Protein AF-J9FPT9-F1 (afdb_monomer_lite)

Foldseek 3Di:
DDDDPDPVVVVVVVVVVVVVVVVVVVVVVVVVVVVCVVVPDDDPPDDPPPPPDDPPDDDDDDDDDDDDPDDPDDPDPDDDDDDADDDDDDDDDDDPVNQVVQADPVRDGDCCVVCVPPVVVVVVRD

pLDDT: mean 77.75, std 16.92, range [39.22, 97.38]

Structure (mmCIF, N/CA/C/O backbone):
data_AF-J9FPT9-F1
#
_entry.id   AF-J9FPT9-F1
#
loop_
_atom_site.group_PDB
_atom_site.id
_atom_site.type_symbol
_atom_site.label_atom_id
_atom_site.label_alt_id
_atom_site.label_comp_id
_atom_site.label_asym_id
_atom_site.label_entity_id
_atom_site.label_seq_id
_atom_site.pdbx_PDB_ins_code
_atom_site.Cartn_x
_atom_site.Cartn_y
_atom_site.Cartn_z
_atom_site.occupancy
_atom_site.B_iso_or_equiv
_atom_site.auth_seq_id
_atom_site.auth_comp_id
_atom_site.auth_asym_id
_atom_site.auth_atom_id
_atom_site.pdbx_PDB_model_num
ATOM 1 N N . MET A 1 1 ? 27.202 8.254 -63.782 1.00 39.22 1 MET A N 1
ATOM 2 C CA . MET A 1 1 ? 26.787 8.993 -62.566 1.00 39.22 1 MET A CA 1
ATOM 3 C C . MET A 1 1 ? 27.269 8.247 -61.325 1.00 39.22 1 MET A C 1
ATOM 5 O O . MET A 1 1 ? 26.808 7.140 -61.086 1.00 39.22 1 MET A O 1
ATOM 9 N N . SER A 1 2 ? 28.215 8.817 -60.573 1.00 51.09 2 SER A N 1
ATOM 10 C CA . SER A 1 2 ? 28.775 8.223 -59.349 1.00 51.09 2 SER A CA 1
ATOM 11 C C . SER A 1 2 ? 27.792 8.362 -58.180 1.00 51.09 2 SER A C 1
ATOM 13 O O . SER A 1 2 ? 27.397 9.474 -57.830 1.00 51.09 2 SER A O 1
ATOM 15 N N . ARG A 1 3 ? 27.362 7.237 -57.597 1.00 58.28 3 ARG A N 1
ATOM 16 C CA . ARG A 1 3 ? 26.515 7.189 -56.396 1.00 58.28 3 ARG A CA 1
ATOM 17 C C . ARG A 1 3 ? 27.443 7.008 -55.196 1.00 58.28 3 ARG A C 1
ATOM 19 O O . ARG A 1 3 ? 28.029 5.947 -55.029 1.00 58.28 3 ARG A O 1
ATOM 26 N N . ASN A 1 4 ? 27.616 8.065 -54.411 1.00 54.53 4 ASN A N 1
ATOM 27 C CA . ASN A 1 4 ? 28.558 8.102 -53.294 1.00 54.53 4 ASN A CA 1
ATOM 28 C C . ASN A 1 4 ? 28.009 7.269 -52.111 1.00 54.53 4 ASN A C 1
ATOM 30 O O . ASN A 1 4 ? 26.961 7.639 -51.571 1.00 54.53 4 ASN A O 1
ATOM 34 N N . PRO A 1 5 ? 28.642 6.151 -51.708 1.00 65.81 5 PRO A N 1
ATOM 35 C CA . PRO A 1 5 ? 28.161 5.343 -50.597 1.00 65.81 5 PRO A CA 1
ATOM 36 C C . PRO A 1 5 ? 28.668 5.935 -49.271 1.00 65.81 5 PRO A C 1
ATOM 38 O O . PRO A 1 5 ? 29.785 6.429 -49.185 1.00 65.81 5 PRO A O 1
ATOM 41 N N . ASN A 1 6 ? 27.855 5.864 -48.217 1.00 60.09 6 ASN A N 1
ATOM 42 C CA . ASN A 1 6 ? 28.223 6.123 -46.811 1.00 60.09 6 ASN A CA 1
ATOM 43 C C . ASN A 1 6 ? 28.249 7.556 -46.245 1.00 60.09 6 ASN A C 1
ATOM 45 O O . ASN A 1 6 ? 28.645 7.721 -45.092 1.00 60.09 6 ASN A O 1
ATOM 49 N N . ARG A 1 7 ? 27.711 8.586 -46.914 1.00 58.00 7 ARG A N 1
ATOM 50 C CA . ARG A 1 7 ? 27.454 9.873 -46.216 1.00 58.00 7 ARG A CA 1
ATOM 51 C C . ARG A 1 7 ? 26.290 9.817 -45.210 1.00 58.00 7 ARG A C 1
ATOM 53 O O . ARG A 1 7 ? 26.303 10.555 -44.230 1.00 58.00 7 ARG A O 1
ATOM 60 N N . SER A 1 8 ? 25.309 8.932 -45.408 1.00 61.09 8 SER A N 1
ATOM 61 C CA . SER A 1 8 ? 24.101 8.857 -44.569 1.00 61.09 8 SER A CA 1
ATOM 62 C C . SER A 1 8 ? 24.323 8.174 -43.216 1.00 61.09 8 SER A C 1
ATOM 64 O O . SER A 1 8 ? 23.743 8.600 -42.224 1.00 61.09 8 SER A O 1
ATOM 66 N N . GLY A 1 9 ? 25.184 7.153 -43.145 1.00 67.94 9 GLY A N 1
ATOM 67 C CA . GLY A 1 9 ? 25.415 6.390 -41.911 1.00 67.94 9 GLY A CA 1
ATOM 68 C C . GLY A 1 9 ? 26.143 7.185 -40.824 1.00 67.94 9 GLY A C 1
ATOM 69 O O . GLY A 1 9 ? 25.820 7.056 -39.646 1.00 67.94 9 GLY A O 1
ATOM 70 N N . GLY A 1 10 ? 27.095 8.041 -41.208 1.00 80.38 10 GLY A N 1
ATOM 71 C CA . GLY A 1 10 ? 27.768 8.948 -40.273 1.00 80.38 10 GLY A CA 1
ATOM 72 C C . GLY A 1 10 ? 26.825 10.033 -39.751 1.00 80.38 10 GLY A C 1
ATOM 73 O O . GLY A 1 10 ? 26.743 10.252 -38.546 1.00 80.38 10 GLY A O 1
ATOM 74 N N . LEU A 1 11 ? 26.047 10.647 -40.647 1.00 82.62 11 LEU A N 1
ATOM 75 C CA . LEU A 1 11 ? 25.093 11.697 -40.288 1.00 82.62 11 LEU A CA 1
ATOM 76 C C . LEU A 1 11 ? 23.952 11.166 -39.403 1.00 82.62 11 LEU A C 1
ATOM 78 O O . LEU A 1 11 ? 23.592 11.805 -38.420 1.00 82.62 11 LEU A O 1
ATOM 82 N N . ALA A 1 12 ? 23.448 9.960 -39.685 1.00 85.31 12 ALA A N 1
ATOM 83 C CA . ALA A 1 12 ? 22.444 9.297 -38.855 1.00 85.31 12 ALA A CA 1
ATOM 84 C C . ALA A 1 12 ? 22.960 8.987 -37.439 1.00 85.31 12 ALA A C 1
ATOM 86 O O . ALA A 1 12 ? 22.235 9.184 -36.469 1.00 85.31 12 ALA A O 1
ATOM 87 N N . LYS A 1 13 ? 24.221 8.553 -37.296 1.00 88.12 13 LYS A N 1
ATOM 88 C CA . LYS A 1 13 ? 24.836 8.317 -35.979 1.00 88.12 13 LYS A CA 1
ATOM 89 C C . LYS A 1 13 ? 25.017 9.610 -35.186 1.00 88.12 13 LYS A C 1
ATOM 91 O O . LYS A 1 13 ? 24.732 9.622 -33.994 1.00 88.12 13 LYS A O 1
ATOM 96 N N . VAL A 1 14 ? 25.439 10.697 -35.835 1.00 91.00 14 VAL A N 1
ATOM 97 C CA . VAL A 1 14 ? 25.560 12.015 -35.186 1.00 91.00 14 VAL A CA 1
ATOM 98 C C . VAL A 1 14 ? 24.193 12.522 -34.722 1.00 91.00 14 VAL A C 1
ATOM 100 O O . VAL A 1 14 ? 24.068 12.964 -33.583 1.00 91.00 14 VAL A O 1
ATOM 103 N N . LEU A 1 15 ? 23.154 12.390 -35.555 1.00 92.19 15 LEU A N 1
ATOM 104 C CA . LEU A 1 15 ? 21.781 12.738 -35.177 1.00 92.19 15 LEU A CA 1
ATOM 105 C C . LEU A 1 15 ? 21.267 11.892 -34.006 1.00 92.19 15 LEU A C 1
ATOM 107 O O . LEU A 1 15 ? 20.661 12.435 -33.089 1.00 92.19 15 LEU A O 1
ATOM 111 N N . LEU A 1 16 ? 21.538 10.584 -34.004 1.00 92.06 16 LEU A N 1
ATOM 112 C CA . LEU A 1 16 ? 21.142 9.693 -32.912 1.00 92.06 16 LEU A CA 1
ATOM 113 C C . LEU A 1 16 ? 21.825 10.078 -31.592 1.00 92.06 16 LEU A C 1
ATOM 115 O O . LEU A 1 16 ? 21.167 10.136 -30.559 1.00 92.06 16 LEU A O 1
ATOM 119 N N . ILE A 1 17 ? 23.127 10.378 -31.622 1.00 94.69 17 ILE A N 1
ATOM 120 C CA . ILE A 1 17 ? 23.872 10.813 -30.431 1.00 94.69 17 ILE A CA 1
ATOM 121 C C . ILE A 1 17 ? 23.325 12.148 -29.915 1.00 94.69 17 ILE A C 1
ATOM 123 O O . ILE A 1 17 ? 23.114 12.291 -28.713 1.00 94.69 17 ILE A O 1
ATOM 127 N N . ALA A 1 18 ? 23.037 13.101 -30.807 1.00 95.06 18 ALA A N 1
ATOM 128 C CA . ALA A 1 18 ? 22.432 14.376 -30.432 1.00 95.06 18 ALA A CA 1
ATOM 129 C C . ALA A 1 18 ? 21.038 14.192 -29.805 1.00 95.06 18 ALA A C 1
ATOM 131 O O . ALA A 1 18 ? 20.735 14.822 -28.794 1.00 95.06 18 ALA A O 1
ATOM 132 N N . LEU A 1 19 ? 20.215 13.290 -30.353 1.00 95.25 19 LEU A N 1
ATOM 133 C CA . LEU A 1 19 ? 18.902 12.950 -29.801 1.00 95.25 19 LEU A CA 1
ATOM 134 C C . LEU A 1 19 ? 19.025 12.336 -28.399 1.00 95.25 19 LEU A C 1
ATOM 136 O O . LEU A 1 19 ? 18.310 12.740 -27.488 1.00 95.25 19 LEU A O 1
ATOM 140 N N . ILE A 1 20 ? 19.947 11.390 -28.202 1.00 96.19 20 ILE A N 1
ATOM 141 C CA . ILE A 1 20 ? 20.175 10.760 -26.893 1.00 96.19 20 ILE A CA 1
ATOM 142 C C . ILE A 1 20 ? 20.655 11.799 -25.873 1.00 96.19 20 ILE A C 1
ATOM 144 O O . ILE A 1 20 ? 20.135 11.843 -24.761 1.00 96.19 20 ILE A O 1
ATOM 148 N N . ALA A 1 21 ? 21.591 12.673 -26.250 1.00 96.44 21 ALA A N 1
ATOM 149 C CA . ALA A 1 21 ? 22.065 13.746 -25.379 1.00 96.44 21 ALA A CA 1
ATOM 150 C C . ALA A 1 21 ? 20.935 14.717 -24.990 1.00 96.44 21 ALA A C 1
ATOM 152 O O . ALA A 1 21 ? 20.832 15.098 -23.825 1.00 96.44 21 ALA A O 1
ATOM 153 N N . LEU A 1 22 ? 20.051 15.061 -25.936 1.00 96.94 22 LEU A N 1
ATOM 154 C CA . LEU A 1 22 ? 18.863 15.880 -25.682 1.00 96.94 22 LEU A CA 1
ATOM 155 C C . LEU A 1 22 ? 17.917 15.207 -24.676 1.00 96.94 22 LEU A C 1
ATOM 157 O O . LEU A 1 22 ? 17.461 15.857 -23.738 1.00 96.94 22 LEU A O 1
ATOM 161 N N . LEU A 1 23 ? 17.643 13.909 -24.848 1.00 96.00 23 LEU A N 1
ATOM 162 C CA . LEU A 1 23 ? 16.777 13.152 -23.940 1.00 96.00 23 LEU A CA 1
ATOM 163 C C . LEU A 1 23 ? 17.368 13.081 -22.527 1.00 96.00 23 LEU A C 1
ATOM 165 O O . LEU A 1 23 ? 16.648 13.315 -21.558 1.00 96.00 23 LEU A O 1
ATOM 169 N N . ILE A 1 24 ? 18.677 12.840 -22.402 1.00 97.38 24 ILE A N 1
ATOM 17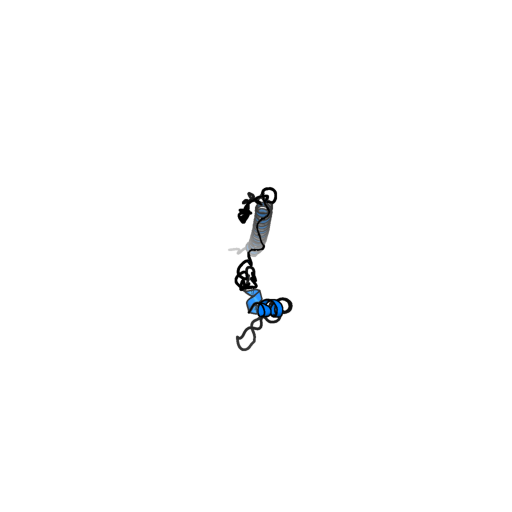0 C CA . ILE A 1 24 ? 19.366 12.831 -21.105 1.00 97.38 24 ILE A CA 1
ATOM 171 C C . ILE A 1 24 ? 19.278 14.213 -20.443 1.00 97.38 24 ILE A C 1
ATOM 173 O O . ILE A 1 24 ? 18.894 14.307 -19.277 1.00 97.38 24 ILE A O 1
ATOM 177 N N . ALA A 1 25 ? 19.550 15.294 -21.180 1.00 97.00 25 ALA A N 1
ATOM 178 C CA . ALA A 1 25 ? 19.445 16.656 -20.657 1.00 97.00 25 ALA A CA 1
ATOM 179 C C . ALA A 1 25 ? 18.016 16.996 -20.196 1.00 97.00 25 ALA A C 1
ATOM 181 O O . ALA A 1 25 ? 17.839 17.562 -19.119 1.00 97.00 25 ALA A O 1
ATOM 182 N N . ALA A 1 26 ? 16.997 16.594 -20.963 1.00 96.88 26 ALA A N 1
ATOM 183 C CA . ALA A 1 26 ? 15.597 16.789 -20.598 1.00 96.88 26 ALA A CA 1
ATOM 184 C C . ALA A 1 26 ? 15.228 16.030 -19.313 1.00 96.88 26 ALA A C 1
ATOM 186 O O . ALA A 1 26 ? 14.595 16.599 -18.424 1.00 96.88 26 ALA A O 1
ATOM 187 N N . THR A 1 27 ? 15.670 14.774 -19.172 1.00 96.62 27 THR A N 1
ATOM 188 C CA . THR A 1 27 ? 15.452 14.008 -17.933 1.00 96.62 27 THR A CA 1
ATOM 189 C C . THR A 1 27 ? 16.173 14.623 -16.734 1.00 96.62 27 THR A C 1
ATOM 191 O O . THR A 1 27 ? 15.577 14.734 -15.666 1.00 96.62 27 THR A O 1
ATOM 194 N N . GLY A 1 28 ? 17.412 15.095 -16.907 1.00 96.94 28 GLY A N 1
ATOM 195 C CA . GLY A 1 28 ? 18.157 15.788 -15.854 1.00 96.94 28 GLY A CA 1
ATOM 196 C C . GLY A 1 28 ? 17.476 17.086 -15.412 1.00 96.94 28 GLY A C 1
ATOM 197 O O . GLY A 1 28 ? 17.345 17.328 -14.214 1.00 96.94 28 GLY A O 1
ATOM 198 N N . LEU A 1 29 ? 16.972 17.879 -16.364 1.00 96.31 29 LEU A N 1
ATOM 199 C CA . LEU A 1 29 ? 16.213 19.099 -16.081 1.00 96.31 29 LEU A CA 1
ATOM 200 C C . LEU A 1 29 ? 14.920 18.796 -15.316 1.00 96.31 29 LEU A C 1
ATOM 202 O O . LEU A 1 29 ? 14.617 19.472 -14.339 1.00 96.31 29 LEU A O 1
ATOM 206 N N . MET A 1 30 ? 14.175 17.767 -15.728 1.00 96.00 30 MET A N 1
ATOM 207 C CA . MET A 1 30 ? 12.945 17.362 -15.046 1.00 96.00 30 MET A CA 1
ATOM 208 C C . MET A 1 30 ? 13.221 16.959 -13.592 1.00 96.00 30 MET A C 1
ATOM 210 O O . MET A 1 30 ? 12.535 17.428 -12.690 1.00 96.00 30 MET A O 1
ATOM 214 N N . ILE A 1 31 ? 14.251 16.139 -13.356 1.00 95.94 31 ILE A N 1
ATOM 215 C CA . ILE A 1 31 ? 14.643 15.712 -12.004 1.00 95.94 31 ILE A CA 1
ATOM 216 C C . ILE A 1 31 ? 15.056 16.919 -11.153 1.00 95.94 31 ILE A C 1
ATOM 218 O O . ILE A 1 31 ? 14.644 17.019 -9.999 1.00 95.94 31 ILE A O 1
ATOM 222 N N . TRP A 1 32 ? 15.826 17.853 -11.717 1.00 95.50 32 TRP A N 1
ATOM 223 C CA . TRP A 1 32 ? 16.233 19.074 -11.022 1.00 95.50 32 TRP A CA 1
ATOM 224 C C . TRP A 1 32 ? 15.028 19.934 -10.612 1.00 95.50 32 TRP A C 1
ATOM 226 O O . TRP A 1 32 ? 14.929 20.319 -9.450 1.00 95.50 32 TRP A O 1
ATOM 236 N N . LEU A 1 33 ? 14.068 20.144 -11.521 1.00 94.00 33 LEU A N 1
ATOM 237 C CA . LEU A 1 33 ? 12.827 20.869 -11.229 1.00 94.00 33 LEU A CA 1
ATOM 238 C C . LEU A 1 33 ? 11.987 20.175 -10.146 1.00 94.00 33 LEU A C 1
ATOM 240 O O . LEU A 1 33 ? 11.413 20.846 -9.292 1.00 94.00 33 LEU A O 1
ATOM 244 N N . CYS A 1 34 ? 11.925 18.840 -10.148 1.00 91.62 34 CYS A N 1
ATOM 245 C CA . CYS A 1 34 ? 11.225 18.089 -9.104 1.00 91.62 34 CYS A CA 1
ATOM 246 C C . CYS A 1 34 ? 11.865 18.283 -7.722 1.00 91.62 34 CYS A C 1
ATOM 248 O O . CYS A 1 34 ? 11.146 18.431 -6.737 1.00 91.62 34 CYS A O 1
ATOM 250 N N . ILE A 1 35 ? 13.198 18.291 -7.639 1.00 91.56 35 ILE A N 1
ATOM 251 C CA . ILE A 1 35 ? 13.921 18.506 -6.378 1.00 91.56 35 ILE A CA 1
ATOM 252 C C . ILE A 1 35 ? 13.721 19.941 -5.880 1.00 91.56 35 ILE A C 1
ATOM 254 O O . ILE A 1 35 ? 13.451 20.142 -4.698 1.00 91.56 35 ILE A O 1
ATOM 258 N N . ASP A 1 36 ? 13.815 20.930 -6.769 1.00 91.62 36 ASP A N 1
ATOM 259 C CA . ASP A 1 36 ? 13.617 22.339 -6.420 1.00 91.62 36 ASP A CA 1
ATOM 260 C C . ASP A 1 36 ? 12.193 22.600 -5.904 1.00 91.62 36 ASP A C 1
ATOM 262 O O . ASP A 1 36 ? 12.008 23.251 -4.879 1.00 91.62 36 ASP A O 1
ATOM 266 N N . LEU A 1 37 ? 11.184 21.983 -6.529 1.00 86.56 37 LEU A N 1
ATOM 267 C CA . LEU A 1 37 ? 9.791 22.082 -6.090 1.00 86.56 37 LEU A CA 1
ATOM 268 C C . LEU A 1 37 ? 9.548 21.465 -4.703 1.00 86.56 37 LEU A C 1
ATOM 270 O O . LEU A 1 37 ? 8.743 21.987 -3.938 1.00 86.56 37 LEU A O 1
ATOM 274 N N . VAL A 1 38 ? 10.229 20.364 -4.373 1.00 85.88 38 VAL A N 1
ATOM 275 C CA . VAL A 1 38 ? 10.140 19.724 -3.048 1.00 85.88 38 VAL A CA 1
ATOM 276 C C . VAL A 1 38 ? 10.878 20.533 -1.981 1.00 85.88 38 VAL A C 1
ATOM 278 O O . VAL A 1 38 ? 10.425 20.603 -0.841 1.00 85.88 38 VAL A O 1
ATOM 281 N N . ASN A 1 39 ? 12.007 21.144 -2.340 1.00 85.06 39 ASN A N 1
ATOM 282 C CA . ASN A 1 39 ? 12.795 21.972 -1.428 1.00 85.06 39 ASN A CA 1
ATOM 283 C C . ASN A 1 39 ? 12.235 23.391 -1.273 1.00 85.06 39 ASN A C 1
ATOM 285 O O . ASN A 1 39 ? 12.639 24.107 -0.354 1.00 85.06 39 ASN A O 1
ATOM 289 N N . ALA A 1 40 ? 11.320 23.807 -2.153 1.00 81.50 40 ALA A N 1
ATOM 290 C CA . ALA A 1 40 ? 10.615 25.066 -2.021 1.00 81.50 40 ALA A CA 1
ATOM 291 C C . ALA A 1 40 ? 9.897 25.107 -0.657 1.00 81.50 40 ALA A C 1
ATOM 293 O O . ALA A 1 40 ? 9.166 24.172 -0.316 1.00 81.50 40 ALA A O 1
ATOM 294 N N . PRO A 1 41 ? 10.074 26.173 0.143 1.00 76.00 41 PRO A N 1
ATOM 295 C CA . PRO A 1 41 ? 9.412 26.286 1.434 1.00 76.00 41 PRO A CA 1
ATOM 296 C C . PRO A 1 41 ? 7.891 26.228 1.262 1.00 76.00 41 PRO A C 1
ATOM 298 O O . PRO A 1 41 ? 7.279 27.152 0.726 1.00 76.00 41 PRO A O 1
ATOM 301 N N . THR A 1 42 ? 7.258 25.150 1.725 1.00 68.12 42 THR A N 1
ATOM 302 C CA . THR A 1 42 ? 5.796 25.070 1.771 1.00 68.12 42 THR A CA 1
ATOM 303 C C . THR A 1 42 ? 5.260 26.107 2.761 1.00 68.12 42 THR A C 1
ATOM 305 O O . THR A 1 42 ? 5.701 26.105 3.920 1.00 68.12 42 THR A O 1
ATOM 308 N N . PRO A 1 43 ? 4.290 26.955 2.364 1.00 66.50 43 PRO A N 1
ATOM 309 C CA . PRO A 1 43 ? 3.540 27.777 3.302 1.00 66.50 43 PRO A CA 1
ATOM 310 C C . PRO A 1 43 ? 2.930 26.861 4.362 1.00 66.50 43 PRO A C 1
ATOM 312 O O . PRO A 1 43 ? 2.186 25.936 4.039 1.00 66.50 43 PRO A O 1
ATOM 315 N N . GLN A 1 44 ? 3.289 27.082 5.625 1.00 52.97 44 GLN A N 1
ATOM 316 C CA . GLN A 1 44 ? 2.720 26.353 6.751 1.00 52.97 44 GLN A CA 1
ATOM 317 C C . GLN A 1 44 ? 1.219 26.662 6.793 1.00 52.97 44 GLN A C 1
ATOM 319 O O . GLN A 1 44 ? 0.810 27.740 7.220 1.00 52.97 44 GLN A O 1
ATOM 324 N N . VAL A 1 45 ? 0.386 25.735 6.322 1.00 54.00 45 VAL A N 1
ATOM 325 C CA . VAL A 1 45 ? -1.042 25.760 6.628 1.00 54.00 45 VAL A CA 1
ATOM 326 C C . VAL A 1 45 ? -1.151 25.410 8.104 1.00 54.00 45 VAL A C 1
ATOM 328 O O . VAL A 1 45 ? -0.957 24.258 8.497 1.00 54.00 45 VAL A O 1
ATOM 331 N N . SE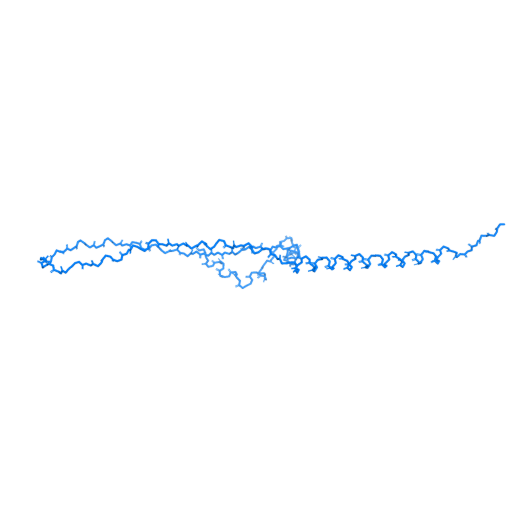R A 1 46 ? -1.401 26.422 8.932 1.00 54.12 46 SER A N 1
ATOM 332 C CA . SER A 1 46 ? -1.727 26.252 10.342 1.00 54.12 46 SER A CA 1
ATOM 333 C C . SER A 1 46 ? -2.864 25.236 10.460 1.00 54.12 46 SER A C 1
ATOM 335 O O . SER A 1 46 ? -3.980 25.496 10.009 1.00 54.12 46 SER A O 1
ATOM 337 N N . LYS A 1 47 ? -2.593 24.066 11.047 1.00 48.94 47 LYS A N 1
ATOM 338 C CA . LYS A 1 47 ? -3.655 23.162 11.498 1.00 48.94 47 LYS A CA 1
ATOM 339 C C . LYS A 1 47 ? -4.551 23.960 12.453 1.00 48.94 47 LYS A C 1
ATOM 341 O O . LYS A 1 47 ? -4.013 24.537 13.398 1.00 48.94 47 LYS A O 1
ATOM 346 N N . PRO A 1 48 ? -5.879 24.010 12.265 1.00 49.50 48 PRO A N 1
ATOM 347 C CA . PRO A 1 48 ? -6.755 24.484 13.319 1.00 49.50 48 PRO A CA 1
ATOM 348 C C . PRO A 1 48 ? -6.621 23.507 14.489 1.00 49.50 48 PRO A C 1
ATOM 350 O O . PRO A 1 48 ? -7.097 22.374 14.424 1.00 49.50 48 PRO A O 1
ATOM 353 N N . GLN A 1 49 ? -5.923 23.925 15.544 1.00 47.91 49 GLN A N 1
ATOM 354 C CA . GLN A 1 49 ? -6.021 23.297 16.852 1.00 47.91 49 GLN A CA 1
ATOM 355 C C . GLN A 1 49 ? -7.464 23.542 17.312 1.00 47.91 49 GLN A C 1
ATOM 357 O O . GLN A 1 49 ? -7.801 24.621 17.794 1.00 47.91 49 GLN A O 1
ATOM 362 N N . GLN A 1 50 ? -8.359 22.581 17.082 1.00 56.25 50 GLN A N 1
ATOM 363 C CA . GLN A 1 50 ? -9.649 22.586 17.759 1.00 56.25 50 GLN A CA 1
ATOM 364 C C . GLN A 1 50 ? -9.394 22.194 19.212 1.00 56.25 50 GLN A C 1
ATOM 366 O O . GLN A 1 50 ? -9.386 21.021 19.577 1.00 56.25 50 GLN A O 1
ATOM 371 N N . GLU A 1 51 ? -9.124 23.205 20.029 1.00 47.91 51 GLU A N 1
ATOM 372 C CA . GLU A 1 51 ? -9.107 23.098 21.477 1.00 47.91 51 GLU A CA 1
ATOM 373 C C . GLU A 1 51 ? -10.558 22.968 21.942 1.00 47.91 51 GLU A C 1
ATOM 375 O O . GLU A 1 51 ? -11.303 23.943 22.055 1.00 47.91 51 GLU A O 1
ATOM 380 N N . MET A 1 52 ? -11.003 21.726 22.122 1.00 46.66 52 MET A N 1
ATOM 381 C CA . MET A 1 52 ? -12.312 21.441 22.687 1.00 46.66 52 MET A CA 1
ATOM 382 C C . MET A 1 52 ? -12.251 21.764 24.183 1.00 46.66 52 MET A C 1
ATOM 384 O O . MET A 1 52 ? -11.886 20.929 25.007 1.00 46.66 52 MET A O 1
ATOM 388 N N . THR A 1 53 ? -12.549 23.014 24.532 1.00 45.16 53 THR A N 1
ATOM 389 C CA . THR A 1 53 ? -12.704 23.434 25.924 1.00 45.16 53 THR A CA 1
ATOM 390 C C . THR A 1 53 ? -14.067 22.964 26.424 1.00 45.16 53 THR A C 1
ATOM 392 O O . THR A 1 53 ? -15.116 23.481 26.042 1.00 45.16 53 THR A O 1
ATOM 395 N N . LEU A 1 54 ? -14.061 21.941 27.280 1.00 51.84 54 LEU A N 1
ATOM 396 C CA . LEU A 1 54 ? -15.217 21.611 28.107 1.00 51.84 54 LEU A CA 1
ATOM 397 C C . LEU A 1 54 ? -15.431 22.779 29.090 1.00 51.84 54 LEU A C 1
ATOM 399 O O . LEU A 1 54 ? -14.454 23.208 29.712 1.00 51.84 54 LEU A O 1
ATOM 403 N N . PRO A 1 55 ? -16.652 23.316 29.267 1.00 47.69 55 PRO A N 1
ATOM 404 C CA . PRO A 1 55 ? -16.885 24.329 30.284 1.00 47.69 55 PRO A CA 1
ATOM 405 C C . PRO A 1 55 ? -16.711 23.703 31.672 1.00 47.69 55 PRO A C 1
ATOM 407 O O . PRO A 1 55 ? -17.615 23.063 32.206 1.00 47.69 55 PRO A O 1
ATOM 410 N N . THR A 1 56 ? -15.537 23.901 32.272 1.00 54.81 56 THR A N 1
ATOM 411 C CA . THR A 1 56 ? -15.328 23.677 33.702 1.00 54.81 56 THR A CA 1
ATOM 412 C C . THR A 1 56 ? -16.090 24.765 34.444 1.00 54.81 56 THR A C 1
ATOM 414 O O . THR A 1 56 ? -15.644 25.909 34.540 1.00 54.81 56 THR A O 1
ATOM 417 N N . GLN A 1 57 ? -17.276 24.417 34.940 1.00 56.97 57 GLN A N 1
ATOM 418 C CA . GLN A 1 57 ? -18.002 25.245 35.892 1.00 56.97 57 GLN A CA 1
ATOM 419 C C . GLN A 1 57 ? -17.096 25.484 37.118 1.00 56.97 57 GLN A C 1
ATOM 421 O O . GLN A 1 57 ? -16.546 24.518 37.653 1.00 56.97 57 GLN A O 1
ATOM 426 N N . PRO A 1 58 ? -16.883 26.740 37.549 1.00 54.28 58 PRO A N 1
ATOM 427 C CA . PRO A 1 58 ? -16.006 27.028 38.677 1.00 54.28 58 PRO A CA 1
ATOM 428 C C . PRO A 1 58 ? -16.541 26.369 39.960 1.00 54.28 58 PRO A C 1
ATOM 430 O O . PRO A 1 58 ? -17.755 26.401 40.194 1.00 54.28 58 PRO A O 1
ATOM 433 N N . PRO A 1 59 ? -15.671 25.801 40.819 1.00 55.09 59 PRO A N 1
ATOM 434 C CA . PRO A 1 59 ? -16.089 25.296 42.118 1.00 55.09 59 PRO A CA 1
ATOM 435 C C . PRO A 1 59 ? -16.667 26.455 42.932 1.00 55.09 59 PRO A C 1
ATOM 437 O O . PRO A 1 59 ? -15.958 27.401 43.280 1.00 55.09 59 PRO A O 1
ATOM 440 N N . THR A 1 60 ? -17.961 26.397 43.233 1.00 53.97 60 THR A N 1
ATOM 441 C CA . THR A 1 60 ? -18.559 27.303 44.214 1.00 53.97 60 THR A CA 1
ATOM 442 C C . THR A 1 60 ? -18.147 26.797 45.594 1.00 53.97 60 THR A C 1
ATOM 444 O O 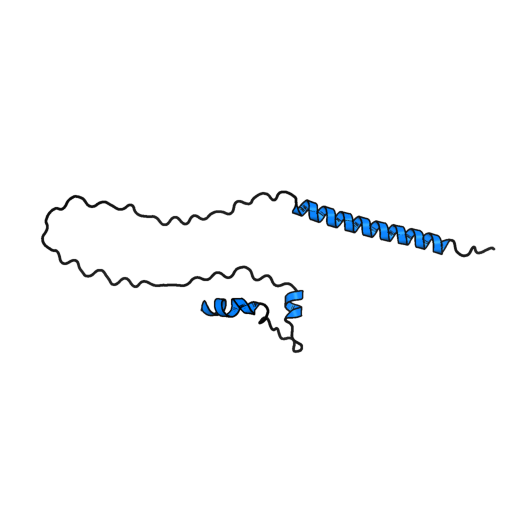. THR A 1 60 ? -18.598 25.739 46.027 1.00 53.97 60 THR A O 1
ATOM 447 N N . LEU A 1 61 ? -17.237 27.513 46.260 1.00 54.47 61 LEU A N 1
ATOM 448 C CA . LEU A 1 61 ? -16.883 27.265 47.661 1.00 54.47 61 LEU A CA 1
ATOM 449 C C . LEU A 1 61 ? -18.149 27.394 48.533 1.00 54.47 61 LEU A C 1
ATOM 451 O O . LEU A 1 61 ? -18.834 28.415 48.427 1.00 54.47 61 LEU A O 1
ATOM 455 N N . PRO A 1 62 ? -18.481 26.410 49.387 1.00 59.53 62 PRO A N 1
ATOM 456 C CA . PRO A 1 62 ? -19.636 26.528 50.269 1.00 59.53 62 PRO A CA 1
ATOM 457 C C . PRO A 1 62 ? -19.400 27.583 51.376 1.00 59.53 62 PRO A C 1
ATOM 459 O O . PRO A 1 62 ? -18.280 27.692 51.887 1.00 59.53 62 PRO A O 1
ATOM 462 N N . PRO A 1 63 ? -20.433 28.358 51.769 1.00 59.75 63 PRO A N 1
ATOM 463 C CA . PRO A 1 63 ? -20.388 29.241 52.939 1.00 59.75 63 PRO A CA 1
ATOM 464 C C . PRO A 1 63 ? -20.280 28.435 54.257 1.00 59.75 63 PRO A C 1
ATOM 466 O O . PRO A 1 63 ? -20.597 27.243 54.269 1.00 59.75 63 PRO A O 1
ATOM 469 N N . PRO A 1 64 ? -19.815 29.046 55.370 1.00 52.34 64 PRO A N 1
ATOM 470 C CA . PRO A 1 64 ? -19.569 28.340 56.633 1.00 52.34 64 PRO A CA 1
ATOM 471 C C . PRO A 1 64 ? -20.847 27.700 57.213 1.00 52.34 64 PRO A C 1
ATOM 473 O O . PRO A 1 64 ? -21.949 28.197 56.970 1.00 52.34 64 PRO A O 1
ATOM 476 N N . PRO A 1 65 ? -20.720 26.602 57.986 1.00 51.16 65 PRO A N 1
ATOM 477 C CA . PRO A 1 65 ? -21.844 25.736 58.322 1.00 51.16 65 PRO A CA 1
ATOM 478 C C . PRO A 1 65 ? -22.840 26.425 59.262 1.00 51.16 65 PRO A C 1
ATOM 480 O O . PRO A 1 65 ? -22.479 26.873 60.349 1.00 51.16 65 PRO A O 1
ATOM 483 N N . THR A 1 66 ? -24.112 26.442 58.862 1.00 54.38 66 THR A N 1
ATOM 484 C CA . THR A 1 66 ? -25.246 26.581 59.784 1.00 54.38 66 THR A CA 1
ATOM 485 C C . THR A 1 66 ? -25.763 25.177 60.087 1.00 54.38 66 THR A C 1
ATOM 487 O O . THR A 1 66 ? -26.008 24.394 59.173 1.00 54.38 66 THR A O 1
ATOM 490 N N . THR A 1 67 ? -25.864 24.839 61.372 1.00 56.38 67 THR A N 1
ATOM 491 C CA . THR A 1 67 ? -26.323 23.534 61.859 1.00 56.38 67 THR A CA 1
ATOM 492 C C . THR A 1 67 ? -27.815 23.353 61.578 1.00 56.38 67 THR A C 1
ATOM 494 O O . THR A 1 67 ? -28.646 23.914 62.288 1.00 56.38 67 THR A O 1
ATOM 497 N N . GLU A 1 68 ? -28.153 22.538 60.580 1.00 54.38 68 GLU A N 1
ATOM 498 C CA . GLU A 1 68 ? -29.507 22.019 60.353 1.00 54.38 68 GLU A CA 1
ATOM 499 C C . GLU A 1 68 ? -29.555 20.498 60.628 1.00 54.38 68 GLU A C 1
ATOM 501 O O . GLU A 1 68 ? -28.544 19.809 60.457 1.00 54.38 68 GLU A O 1
ATOM 506 N N . PRO A 1 69 ? -30.692 19.959 61.119 1.00 58.56 69 PRO A N 1
ATOM 507 C CA . PRO A 1 69 ? -30.846 18.539 61.458 1.00 58.56 69 PRO A CA 1
ATOM 508 C C . PRO A 1 69 ? -30.669 17.635 60.224 1.00 58.56 69 PRO A C 1
ATOM 510 O O . PRO A 1 69 ? -30.901 18.093 59.103 1.00 58.56 69 PRO A O 1
ATOM 513 N N . PRO A 1 70 ? -30.273 16.353 60.392 1.00 56.19 70 PRO A N 1
ATOM 514 C CA . PRO A 1 70 ? -29.935 15.486 59.268 1.00 56.19 70 PRO A CA 1
ATOM 515 C C . PRO A 1 70 ? -31.161 15.277 58.376 1.00 56.19 70 PRO A C 1
ATOM 517 O O . PRO A 1 70 ? -32.060 14.498 58.688 1.00 56.19 70 PRO A O 1
ATOM 520 N N . THR A 1 71 ? -31.195 15.988 57.253 1.00 64.94 71 THR A N 1
ATOM 521 C CA . THR A 1 71 ? -32.127 15.710 56.168 1.00 64.94 71 THR A CA 1
ATOM 522 C C . THR A 1 71 ? -31.570 14.510 55.423 1.00 64.94 71 THR A C 1
ATOM 524 O O . THR A 1 71 ? -30.506 14.595 54.810 1.00 64.94 71 THR A O 1
ATOM 527 N N . THR A 1 72 ? -32.264 13.375 55.505 1.00 69.31 72 THR A N 1
ATOM 528 C CA . THR A 1 72 ? -31.993 12.214 54.656 1.00 69.31 72 THR A CA 1
ATOM 529 C C . THR A 1 72 ? -32.196 12.646 53.209 1.00 69.31 72 THR A C 1
ATOM 531 O O . THR A 1 72 ? -33.329 12.749 52.737 1.00 69.31 72 THR A O 1
ATOM 534 N N . ALA A 1 73 ? -31.097 12.962 52.526 1.00 65.56 73 ALA A N 1
ATOM 535 C CA . ALA A 1 73 ? -31.116 13.245 51.104 1.00 65.56 73 ALA A CA 1
ATOM 536 C C . ALA A 1 73 ? -31.700 12.023 50.368 1.00 65.56 73 ALA A C 1
ATOM 538 O O . ALA A 1 73 ? -31.346 10.888 50.709 1.00 65.56 73 ALA A O 1
ATOM 539 N N . PRO A 1 74 ? -32.609 12.217 49.395 1.00 70.12 74 PRO A N 1
ATOM 540 C CA . PRO A 1 74 ? -33.063 11.120 48.554 1.00 70.12 74 PRO A CA 1
ATOM 541 C C . PRO A 1 74 ? -31.845 10.461 47.883 1.00 70.12 74 PRO A C 1
ATOM 543 O O . PRO A 1 74 ? -30.909 11.180 47.521 1.00 70.12 74 PRO A O 1
ATOM 546 N N . PRO A 1 75 ? -31.818 9.120 47.747 1.00 70.00 75 PRO A N 1
ATOM 547 C CA . PRO A 1 75 ? -30.694 8.426 47.128 1.00 70.00 75 PRO A CA 1
ATOM 548 C C . PRO A 1 75 ? -30.437 9.026 45.745 1.00 70.00 75 PRO A C 1
ATOM 550 O O . PRO A 1 75 ? -31.370 9.173 44.952 1.00 70.00 75 PRO A O 1
ATOM 553 N N . GLU A 1 76 ? -29.190 9.432 45.494 1.00 70.69 76 GLU A N 1
ATOM 554 C CA . GLU A 1 76 ? -28.800 10.020 44.214 1.00 70.69 76 GLU A CA 1
ATOM 555 C C . GLU A 1 76 ? -29.186 9.036 43.099 1.00 70.69 76 GLU A C 1
ATOM 557 O O . GLU A 1 76 ? -28.864 7.848 43.214 1.00 70.69 76 GLU A O 1
ATOM 562 N N . PRO A 1 77 ? -29.939 9.473 42.069 1.00 72.50 77 PRO A N 1
ATOM 563 C CA . PRO A 1 77 ? -30.396 8.579 41.016 1.00 72.50 77 PRO A CA 1
ATOM 564 C C . PRO A 1 77 ? -29.198 7.850 40.411 1.00 72.50 77 PRO A C 1
ATOM 566 O O . PRO A 1 77 ? -28.199 8.476 40.051 1.00 72.50 77 PRO A O 1
ATOM 569 N N . GLU A 1 78 ? -29.306 6.524 40.325 1.00 75.69 78 GLU A N 1
ATOM 570 C CA . GLU A 1 78 ? -28.260 5.636 39.827 1.00 75.69 78 GLU A CA 1
ATOM 571 C C . GLU A 1 78 ? -27.864 6.075 38.408 1.00 75.69 78 GLU A C 1
ATOM 573 O O . GLU A 1 78 ? -28.602 5.891 37.437 1.00 75.69 78 GLU A O 1
ATOM 578 N N . ARG A 1 79 ? -26.725 6.765 38.287 1.00 73.50 79 ARG A N 1
ATOM 579 C CA . ARG A 1 79 ? -26.269 7.288 37.000 1.00 73.50 79 ARG A CA 1
ATOM 580 C C . ARG A 1 79 ? -25.764 6.128 36.154 1.00 73.50 79 ARG A C 1
ATOM 582 O O . ARG A 1 79 ? -24.700 5.579 36.426 1.00 73.50 79 ARG A O 1
ATOM 589 N N . VAL A 1 80 ? -26.505 5.790 35.101 1.00 79.12 80 VAL A N 1
ATOM 590 C CA . VAL A 1 80 ? -26.054 4.829 34.089 1.00 79.12 80 VAL A CA 1
ATOM 591 C C . VAL A 1 80 ? -24.902 5.463 33.309 1.00 79.12 80 VAL A C 1
ATOM 593 O O . VAL A 1 80 ? -25.105 6.330 32.459 1.00 79.12 80 VAL A O 1
ATOM 596 N N . VAL A 1 81 ? -23.672 5.061 33.629 1.00 82.00 81 VAL A N 1
ATOM 597 C CA . VAL A 1 81 ? -22.480 5.465 32.878 1.00 82.00 81 VAL A CA 1
ATOM 598 C C . VAL A 1 81 ? -22.401 4.608 31.618 1.00 82.00 81 VAL A C 1
ATOM 600 O O . VAL A 1 81 ? -22.025 3.439 31.673 1.00 82.00 81 VAL A O 1
ATOM 603 N N . ALA A 1 82 ? -22.759 5.184 30.471 1.00 83.31 82 ALA A N 1
ATOM 604 C CA . ALA A 1 82 ? -22.516 4.555 29.179 1.00 83.31 82 ALA A CA 1
ATOM 605 C C . ALA A 1 82 ? -21.040 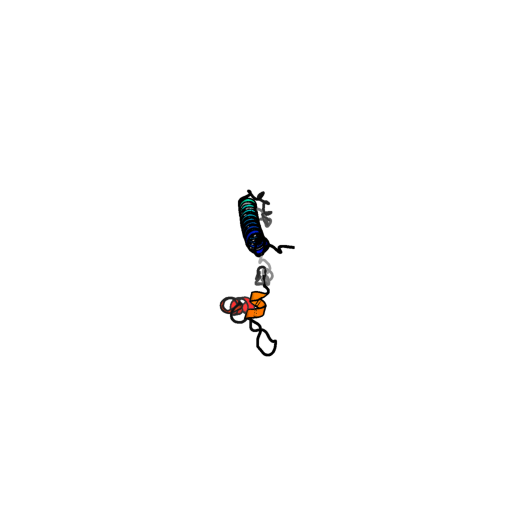4.738 28.797 1.00 83.31 82 ALA A C 1
ATOM 607 O O . ALA A 1 82 ? -20.538 5.860 28.762 1.00 83.31 82 ALA A O 1
ATOM 608 N N . THR A 1 83 ? -20.348 3.635 28.515 1.00 86.31 83 THR A N 1
ATOM 609 C CA . THR A 1 83 ? -18.973 3.650 28.000 1.00 86.31 83 THR A CA 1
ATOM 610 C C . THR A 1 83 ? -19.001 3.264 26.529 1.00 86.31 83 THR A C 1
ATOM 612 O O . THR A 1 83 ? -19.666 2.299 26.162 1.00 86.31 83 THR A O 1
ATOM 615 N N . ALA A 1 84 ? -18.280 4.011 25.698 1.00 84.31 84 ALA A N 1
ATOM 616 C CA . ALA A 1 84 ? -18.084 3.703 24.288 1.00 84.31 84 ALA A CA 1
ATOM 617 C C . ALA A 1 84 ? -16.593 3.765 23.951 1.00 84.31 84 ALA A C 1
ATOM 619 O O . ALA A 1 84 ? -15.868 4.616 24.471 1.00 84.31 84 ALA A O 1
ATOM 620 N N . THR A 1 85 ? -16.158 2.884 23.055 1.00 81.81 85 THR A N 1
ATOM 621 C CA . THR A 1 85 ? -14.811 2.900 22.483 1.00 81.81 85 THR A CA 1
ATOM 622 C C . THR A 1 85 ? -14.881 3.546 21.108 1.00 81.81 85 THR A C 1
ATOM 624 O O . THR A 1 85 ? -15.693 3.15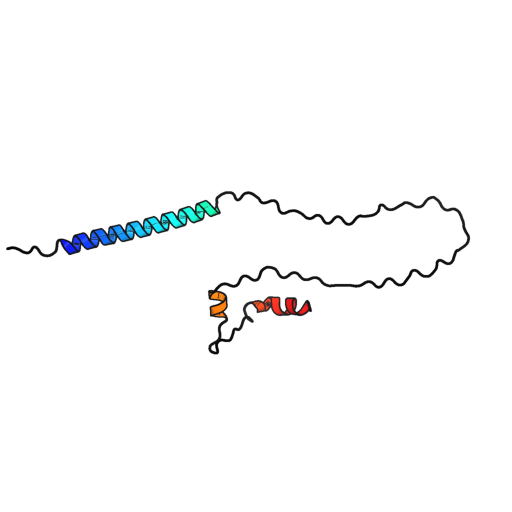1 20.278 1.00 81.81 85 THR A O 1
ATOM 627 N N . VAL A 1 86 ? -14.034 4.546 20.861 1.00 83.75 86 VAL A N 1
ATOM 628 C CA . VAL A 1 86 ? -13.904 5.185 19.546 1.00 83.75 86 VAL A CA 1
ATOM 629 C C . VAL A 1 86 ? -12.534 4.844 18.983 1.00 83.75 86 VAL A C 1
ATOM 631 O O . VAL A 1 86 ? -11.513 5.192 19.574 1.00 83.75 86 VAL A O 1
ATOM 634 N N . ALA A 1 87 ? -12.520 4.188 17.828 1.00 82.06 87 ALA A N 1
ATOM 635 C CA . ALA A 1 87 ? -11.315 3.953 17.051 1.00 82.06 87 ALA A CA 1
ATOM 636 C C . ALA A 1 87 ? -11.322 4.824 15.793 1.00 82.06 87 ALA A C 1
ATOM 638 O O . ALA A 1 87 ? -12.362 5.039 15.174 1.00 82.06 87 ALA A O 1
ATOM 639 N N . SER A 1 88 ? -10.147 5.317 15.409 1.00 83.25 88 SER A N 1
ATOM 640 C CA . SER A 1 88 ? -9.946 6.033 14.152 1.00 83.25 88 SER A CA 1
ATOM 641 C C . SER A 1 88 ? -8.893 5.294 13.345 1.00 83.25 88 SER A C 1
ATOM 643 O O . SER A 1 88 ? -7.734 5.202 13.754 1.00 83.25 88 SER A O 1
ATOM 645 N N . GLN A 1 89 ? -9.308 4.731 12.214 1.00 79.31 89 GLN A N 1
ATOM 646 C CA . GLN A 1 89 ? -8.392 4.217 11.208 1.00 79.31 89 GLN A CA 1
ATOM 647 C C . GLN A 1 89 ? -8.128 5.360 10.222 1.00 79.31 89 GLN A C 1
ATOM 649 O O . GLN A 1 89 ? -9.068 6.012 9.772 1.00 79.31 89 GLN A O 1
ATOM 654 N N . GLY A 1 90 ? -6.853 5.654 9.954 1.00 84.19 90 GLY A N 1
ATOM 655 C CA . GLY A 1 90 ? -6.461 6.703 9.010 1.00 84.19 90 GLY A CA 1
ATOM 656 C C . GLY A 1 90 ? -6.846 6.378 7.561 1.00 84.19 90 GLY A C 1
ATOM 657 O O . GLY A 1 90 ? -7.681 5.520 7.292 1.00 84.19 90 GLY A O 1
ATOM 658 N N . ASP A 1 91 ? -6.206 7.056 6.610 1.00 85.44 91 ASP A N 1
ATOM 659 C CA . ASP A 1 91 ? -6.425 6.782 5.188 1.00 85.44 91 ASP A CA 1
ATOM 660 C C . ASP A 1 91 ? -5.859 5.413 4.770 1.00 85.44 91 ASP A C 1
ATOM 662 O O . ASP A 1 91 ? -4.782 5.006 5.219 1.00 85.44 91 ASP A O 1
ATOM 666 N N . LEU A 1 92 ? -6.569 4.724 3.875 1.00 85.50 92 LEU A N 1
ATOM 667 C CA . LEU A 1 92 ? -6.118 3.480 3.257 1.00 85.50 92 LEU A CA 1
ATOM 668 C C . LEU A 1 92 ? -5.694 3.763 1.816 1.00 85.50 92 LEU A C 1
ATOM 670 O O . LEU A 1 92 ? -6.481 3.662 0.873 1.00 85.50 92 LEU A O 1
ATOM 674 N N . LEU A 1 93 ? -4.415 4.087 1.644 1.00 82.94 93 LEU A N 1
ATOM 675 C CA . LEU A 1 93 ? -3.862 4.363 0.326 1.00 82.94 93 LEU A CA 1
ATOM 676 C C . LEU A 1 93 ? -3.436 3.065 -0.376 1.00 82.94 93 LEU A C 1
ATOM 678 O O . LEU A 1 93 ? -2.457 2.425 0.007 1.00 82.94 93 LEU A O 1
ATOM 682 N N . MET A 1 94 ? -4.149 2.697 -1.444 1.00 85.50 94 MET A N 1
ATOM 683 C CA . MET A 1 94 ? -3.873 1.490 -2.231 1.00 85.50 94 MET A CA 1
ATOM 684 C C . MET A 1 94 ? -3.402 1.845 -3.647 1.00 85.50 94 MET A C 1
ATOM 686 O O . MET A 1 94 ? -4.140 2.431 -4.438 1.00 85.50 94 MET A O 1
ATOM 690 N N . HIS A 1 95 ? -2.173 1.457 -3.997 1.00 91.12 95 HIS A N 1
ATOM 691 C CA . HIS A 1 95 ? -1.623 1.639 -5.345 1.00 91.12 95 HIS A CA 1
ATOM 692 C C . HIS A 1 95 ? -1.828 0.396 -6.222 1.00 91.12 95 HIS A C 1
ATOM 694 O O . HIS A 1 95 ? -1.926 -0.722 -5.719 1.00 91.12 95 HIS A O 1
ATOM 700 N N . LYS A 1 96 ? -1.812 0.570 -7.553 1.00 92.25 96 LYS A N 1
ATOM 701 C CA . LYS A 1 96 ? -1.900 -0.541 -8.525 1.00 92.25 96 LYS A CA 1
ATOM 702 C C . LYS A 1 96 ? -0.954 -1.716 -8.218 1.00 92.25 96 LYS A C 1
ATOM 704 O O . LYS A 1 96 ? -1.450 -2.837 -8.185 1.00 92.25 96 LYS A O 1
ATOM 709 N N . PRO A 1 97 ? 0.340 -1.499 -7.907 1.00 91.62 97 PRO A N 1
ATOM 710 C CA . PRO A 1 97 ? 1.233 -2.602 -7.558 1.00 91.62 97 PRO A CA 1
ATOM 711 C C . PRO A 1 97 ? 0.790 -3.375 -6.312 1.00 91.62 97 PRO A C 1
ATOM 713 O O . PRO A 1 97 ? 0.941 -4.586 -6.277 1.00 91.62 97 PRO A O 1
ATOM 716 N N . VAL A 1 98 ? 0.187 -2.708 -5.319 1.00 90.38 98 VAL A N 1
ATOM 717 C CA . VAL A 1 98 ? -0.319 -3.365 -4.099 1.00 90.38 98 VAL A CA 1
ATOM 718 C C . VAL A 1 98 ? -1.487 -4.296 -4.430 1.00 90.38 98 VAL A C 1
ATOM 720 O O . VAL A 1 98 ? -1.562 -5.412 -3.919 1.00 90.38 98 VAL A O 1
ATOM 723 N N . PHE A 1 99 ? -2.378 -3.876 -5.331 1.00 91.88 99 PHE A N 1
ATOM 724 C CA . PHE A 1 99 ? -3.447 -4.743 -5.831 1.00 91.88 99 PHE A CA 1
ATOM 725 C C . PHE A 1 99 ? -2.895 -5.917 -6.637 1.00 91.88 99 PHE A C 1
ATOM 727 O O . PHE A 1 99 ? -3.316 -7.050 -6.427 1.00 91.88 99 PHE A O 1
ATOM 734 N N . GLU A 1 100 ? -1.939 -5.669 -7.530 1.00 92.88 100 GLU A N 1
ATOM 735 C CA . GLU A 1 100 ? -1.335 -6.718 -8.353 1.00 92.88 100 GLU A CA 1
ATOM 736 C C . GLU A 1 100 ? -0.613 -7.771 -7.509 1.00 92.88 100 GLU A C 1
ATOM 738 O O . GLU A 1 100 ? -0.756 -8.957 -7.794 1.00 92.88 100 GLU A O 1
ATOM 743 N N . THR A 1 101 ? 0.089 -7.369 -6.443 1.00 91.94 101 THR A N 1
ATOM 744 C CA . THR A 1 101 ? 0.755 -8.309 -5.528 1.00 91.94 101 THR A CA 1
ATOM 745 C C . THR A 1 101 ? -0.221 -9.158 -4.724 1.00 91.94 101 THR A C 1
ATOM 747 O O . THR A 1 101 ? 0.125 -10.268 -4.337 1.00 91.94 101 THR A O 1
ATOM 750 N N . CYS A 1 102 ? -1.427 -8.648 -4.466 1.00 93.12 102 CYS A N 1
ATOM 751 C CA . CYS A 1 102 ? -2.447 -9.369 -3.710 1.00 93.12 102 CYS A CA 1
ATOM 752 C C . CYS A 1 102 ? -3.360 -10.210 -4.615 1.00 93.12 102 CYS A C 1
ATOM 754 O O . CYS A 1 102 ? -4.163 -10.982 -4.103 1.00 93.12 102 CYS A O 1
ATOM 756 N N . ARG A 1 103 ? -3.278 -10.067 -5.946 1.00 95.56 103 ARG A N 1
ATOM 757 C CA . ARG A 1 103 ? -4.157 -10.763 -6.892 1.00 95.56 103 ARG A CA 1
ATOM 758 C C . ARG A 1 103 ? -3.759 -12.231 -7.041 1.00 95.56 103 ARG A C 1
ATOM 760 O O . ARG A 1 103 ? -2.633 -12.549 -7.417 1.00 95.56 103 ARG A O 1
ATOM 767 N N . GLN A 1 104 ? -4.719 -13.115 -6.818 1.00 96.12 104 GLN A N 1
ATOM 768 C CA . GLN A 1 104 ? -4.579 -14.559 -6.950 1.00 96.12 104 GLN A CA 1
ATOM 769 C C . GLN A 1 104 ? -4.876 -15.022 -8.387 1.00 96.12 104 GLN A C 1
ATOM 771 O O . GLN A 1 104 ? -5.411 -14.277 -9.213 1.00 96.12 104 GLN A O 1
ATOM 776 N N . SER A 1 105 ? -4.513 -16.267 -8.708 1.00 95.44 105 SER A N 1
ATOM 777 C CA . SER A 1 105 ? -4.689 -16.846 -10.051 1.00 95.44 105 SER A CA 1
ATOM 778 C C . SER A 1 105 ? -6.153 -17.056 -10.444 1.00 95.44 105 SER A C 1
ATOM 780 O O . SER A 1 105 ? -6.469 -17.050 -11.631 1.00 95.44 105 SER A O 1
ATOM 782 N N . ASP A 1 106 ? -7.040 -17.210 -9.464 1.00 96.12 106 ASP A N 1
ATOM 783 C CA . ASP A 1 106 ? -8.491 -17.321 -9.641 1.00 96.12 106 ASP A CA 1
ATOM 784 C C . ASP A 1 106 ? -9.193 -15.954 -9.777 1.00 96.12 106 ASP A C 1
ATOM 786 O O . ASP A 1 106 ? -10.407 -15.891 -9.959 1.00 96.12 106 ASP A O 1
ATOM 790 N N . GLY A 1 107 ? -8.434 -14.853 -9.713 1.00 92.75 107 GLY A N 1
ATOM 791 C CA . GLY A 1 107 ? -8.949 -13.486 -9.785 1.00 92.75 107 GLY A CA 1
ATOM 792 C C . GLY A 1 107 ? -9.412 -12.907 -8.446 1.00 92.75 107 GLY A C 1
ATOM 793 O O . GLY A 1 107 ? -9.820 -11.744 -8.413 1.00 92.75 107 GLY A O 1
ATOM 794 N N . SER A 1 108 ? -9.327 -13.668 -7.351 1.00 95.88 108 SER A N 1
ATOM 795 C CA . SER A 1 108 ? -9.542 -13.160 -5.995 1.00 95.88 108 SER A CA 1
ATOM 796 C C . SER A 1 108 ? -8.329 -12.358 -5.492 1.00 95.88 108 SER A C 1
ATOM 798 O O . SER A 1 108 ? -7.312 -12.238 -6.181 1.00 95.88 108 SER A O 1
ATOM 800 N N . TYR A 1 109 ? -8.434 -11.769 -4.298 1.00 94.88 109 TYR A N 1
ATOM 801 C CA . TYR A 1 109 ? -7.352 -10.999 -3.682 1.00 94.88 109 TYR A CA 1
ATOM 802 C C . TYR A 1 109 ? -7.078 -11.479 -2.255 1.00 94.88 109 TYR A C 1
ATOM 804 O O . TYR A 1 109 ? -8.014 -11.679 -1.486 1.00 94.88 109 TYR A O 1
ATOM 812 N N . ASP A 1 110 ? -5.804 -11.633 -1.890 1.00 94.94 110 ASP A N 1
ATOM 813 C CA . ASP A 1 110 ? -5.360 -11.868 -0.512 1.00 94.94 110 ASP A CA 1
ATOM 814 C C . ASP A 1 110 ? -4.562 -10.670 0.020 1.00 94.94 110 ASP A C 1
ATOM 816 O O . ASP A 1 110 ? -3.417 -10.443 -0.364 1.00 94.94 110 ASP A O 1
ATOM 820 N N . PHE A 1 111 ? -5.164 -9.916 0.943 1.00 93.06 111 PHE A N 1
ATOM 821 C CA . PHE A 1 111 ? -4.523 -8.786 1.626 1.00 93.06 111 PHE A CA 1
ATOM 822 C C . PHE A 1 111 ? -3.984 -9.148 3.017 1.00 93.06 111 PHE A C 1
ATOM 824 O O . PHE A 1 111 ? -3.578 -8.263 3.774 1.00 93.06 111 PHE A O 1
ATOM 831 N N . SER A 1 112 ? -3.957 -10.433 3.387 1.00 92.19 112 SER A N 1
ATOM 832 C CA . SER A 1 112 ? -3.536 -10.877 4.722 1.00 92.19 112 SER A CA 1
ATOM 833 C C . SER A 1 112 ? -2.112 -10.440 5.061 1.00 92.19 112 SER A C 1
ATOM 835 O O . SER A 1 112 ? -1.814 -10.179 6.225 1.00 92.19 112 SER A O 1
ATOM 837 N N . SER A 1 113 ? -1.225 -10.310 4.067 1.00 90.06 113 SER A N 1
ATOM 838 C CA . SER A 1 113 ? 0.122 -9.778 4.301 1.00 90.06 113 SER A CA 1
ATOM 839 C C . SER A 1 113 ? 0.117 -8.282 4.618 1.00 90.06 113 SER A C 1
ATOM 841 O O . SER A 1 113 ? 0.906 -7.849 5.452 1.00 90.06 113 SER A O 1
ATOM 843 N N . ILE A 1 114 ? -0.763 -7.504 3.977 1.00 91.44 114 ILE A N 1
ATOM 844 C CA . ILE A 1 114 ? -0.872 -6.050 4.156 1.00 91.44 114 ILE A CA 1
ATOM 845 C C . ILE A 1 114 ? -1.390 -5.731 5.558 1.00 91.44 114 ILE A C 1
ATOM 847 O O . ILE A 1 114 ? -0.848 -4.867 6.242 1.00 91.44 114 ILE A O 1
ATOM 851 N N . PHE A 1 115 ? -2.388 -6.484 6.020 1.00 91.19 115 PHE A N 1
ATOM 852 C CA . PHE A 1 115 ? -3.031 -6.260 7.315 1.00 91.19 115 PHE A CA 1
ATOM 853 C C . PHE A 1 115 ? -2.505 -7.156 8.440 1.00 91.19 115 PHE A C 1
ATOM 855 O O . PHE A 1 115 ? -3.084 -7.160 9.523 1.00 91.19 115 PHE A O 1
ATOM 862 N N . ARG A 1 116 ? -1.408 -7.898 8.232 1.00 91.75 116 ARG A N 1
ATOM 863 C CA . ARG A 1 116 ? -0.896 -8.905 9.184 1.00 91.75 116 ARG A CA 1
ATOM 864 C C . ARG A 1 116 ? -0.838 -8.416 10.635 1.00 91.75 116 ARG A C 1
ATOM 866 O O . ARG A 1 116 ? -1.118 -9.191 11.538 1.00 91.75 116 ARG A O 1
ATOM 873 N N . TYR A 1 117 ? -0.449 -7.161 10.847 1.00 91.31 117 TYR A N 1
ATOM 874 C CA . TYR A 1 117 ? -0.215 -6.602 12.183 1.00 91.31 117 TYR A CA 1
ATOM 875 C C . TYR A 1 117 ? -1.364 -5.751 12.722 1.00 91.31 117 TYR A C 1
ATOM 877 O O . TYR A 1 117 ? -1.389 -5.451 13.910 1.00 91.31 117 TYR A O 1
ATOM 885 N N . SER A 1 118 ? -2.294 -5.332 11.866 1.00 88.88 118 SER A N 1
ATOM 886 C CA . SER A 1 118 ? -3.401 -4.453 12.248 1.00 88.88 118 SER A CA 1
ATOM 887 C C . SER A 1 118 ? -4.747 -5.166 12.259 1.00 88.88 118 SER A C 1
ATOM 889 O O . SER A 1 118 ? -5.680 -4.657 12.869 1.00 88.88 118 SER A O 1
ATOM 891 N N . LYS A 1 119 ? -4.851 -6.346 11.637 1.00 89.44 119 LYS A N 1
ATOM 892 C CA . LYS A 1 119 ? -6.099 -7.101 11.504 1.00 89.44 119 LYS A CA 1
ATOM 893 C C . LYS A 1 119 ? -6.800 -7.313 12.844 1.00 89.44 119 LYS A C 1
ATOM 895 O O . LYS A 1 119 ? -7.969 -6.965 12.955 1.00 89.44 119 LYS A O 1
ATOM 900 N N . ASP A 1 120 ? -6.091 -7.837 13.840 1.00 90.25 120 ASP A N 1
ATOM 901 C CA . ASP A 1 120 ? -6.691 -8.176 15.138 1.00 90.25 120 ASP A CA 1
ATOM 902 C C . ASP A 1 120 ? -7.123 -6.923 15.903 1.00 90.25 120 ASP A C 1
ATOM 904 O O . ASP A 1 120 ? -8.193 -6.894 16.504 1.00 90.25 120 ASP A O 1
ATOM 908 N N . LEU A 1 121 ? -6.325 -5.855 15.818 1.00 87.50 121 LEU A N 1
ATOM 909 C CA . LEU A 1 121 ? -6.658 -4.570 16.422 1.00 87.50 121 LEU A CA 1
ATOM 910 C C . LEU A 1 121 ? -7.919 -3.975 15.783 1.00 87.50 121 LEU A C 1
ATOM 912 O O . LEU A 1 121 ? -8.838 -3.584 16.490 1.00 87.50 121 LEU A O 1
ATOM 916 N N . ILE A 1 122 ? -7.983 -3.945 14.451 1.00 86.69 122 ILE A N 1
ATOM 917 C CA . ILE A 1 122 ? -9.132 -3.410 13.713 1.00 86.69 122 ILE A CA 1
ATOM 918 C C . ILE A 1 122 ? -10.390 -4.236 13.994 1.00 86.69 122 ILE A C 1
ATOM 920 O O . ILE A 1 122 ? -11.452 -3.667 14.215 1.00 86.69 122 ILE A O 1
ATOM 924 N N . ALA A 1 123 ? -10.262 -5.564 14.021 1.00 86.75 123 ALA A N 1
ATOM 925 C CA . ALA A 1 123 ? -11.365 -6.473 14.313 1.00 86.75 123 ALA A CA 1
ATOM 926 C C . ALA A 1 123 ? -11.859 -6.381 15.766 1.00 86.75 123 ALA A C 1
ATOM 928 O O . ALA A 1 123 ? -12.976 -6.793 16.043 1.00 86.75 123 ALA A O 1
ATOM 929 N N . SER A 1 124 ? -11.049 -5.849 16.688 1.00 85.62 124 SER A N 1
ATOM 930 C CA . SER A 1 124 ? -11.440 -5.656 18.091 1.00 85.62 124 SER A CA 1
ATOM 931 C C . SER A 1 124 ? -12.299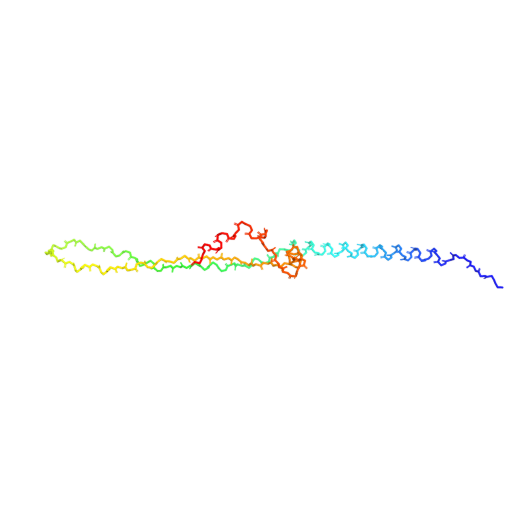 -4.412 18.346 1.00 85.62 124 SER A C 1
ATOM 933 O O . SER A 1 124 ? -12.718 -4.194 19.480 1.00 85.62 124 SER A O 1
ATOM 935 N N . TYR A 1 125 ? -12.513 -3.574 17.325 1.00 79.81 125 TYR A N 1
ATOM 936 C CA . TYR A 1 125 ? -13.275 -2.325 17.437 1.00 79.81 125 TYR A CA 1
ATOM 937 C C . TYR A 1 125 ? -14.766 -2.453 17.078 1.00 79.81 125 TYR A C 1
ATOM 939 O O . TYR A 1 125 ? -15.450 -1.429 17.051 1.00 79.81 125 TYR A O 1
ATOM 947 N N . ASP A 1 126 ? -15.241 -3.670 16.805 1.00 62.62 126 ASP A N 1
ATOM 948 C CA . ASP A 1 126 ? -16.662 -4.045 16.678 1.00 62.62 126 ASP A CA 1
ATOM 949 C C . ASP A 1 126 ? -17.213 -4.509 18.041 1.00 62.62 126 ASP A C 1
ATOM 951 O O . ASP A 1 126 ? -18.375 -4.181 18.370 1.00 62.62 126 ASP A O 1
#

Radius of gyration: 36.81 Å; chains: 1; bounding box: 62×47×124 Å

Organism: NCBI:txid749906

Secondary structure (DSSP, 8-state):
-----SHHHHHHHHHHHHHHHHHHHHHHHHHHHHHHHHHS--------------------PPPPPP------PPPPP------------------HHHHHHHB-TTS-B--TTTSTTTHHHHHTT-

Sequence (126 aa):
MSRNPNRSGGLAKVLLIALIALLIAATGLMIWLCIDLVNAPTPQVSKPQQEMTLPTQPPTLPPPPTTEPPTTAPPEPERVVATATVASQGDLLMHKPVFETCRQSDGSYDFSSIFRYSKDLIASYD